Protein AF-A0A3D2EN02-F1 (afdb_monomer_lite)

Radius of gyration: 11.71 Å; chains: 1; bounding box: 26×25×31 Å

Sequence (65 aa):
ADAARLEPHPAHAHLEMTRDWMDHVQPGRGLITHMSEGLDYAQTLADTQDFVEPAYDGLVLEIGK

pLDDT: mean 95.27, std 4.25, range [66.88, 98.12]

Secondary structure (DSSP, 8-state):
-B--BSS--SSS-BHHHHHHHHHHH--SSEEEBS--TTS-HHHHHHTS-TTEEE--TT---PPP-

Structure (mmCIF, N/CA/C/O backbone):
data_AF-A0A3D2EN02-F1
#
_entry.id   AF-A0A3D2EN02-F1
#
loop_
_atom_site.group_PDB
_atom_site.id
_atom_site.type_symbol
_atom_site.label_atom_id
_atom_site.label_alt_id
_atom_site.label_comp_id
_atom_site.label_asym_id
_atom_site.label_entity_id
_atom_site.label_seq_id
_atom_site.pdbx_PDB_ins_code
_atom_site.Cartn_x
_atom_site.Cartn_y
_atom_site.Cartn_z
_atom_site.occupancy
_atom_site.B_iso_or_equiv
_atom_site.auth_seq_id
_atom_site.auth_comp_id
_atom_site.auth_asym_id
_atom_site.auth_atom_id
_atom_site.pdbx_PDB_model_num
ATOM 1 N N . ALA A 1 1 ? 0.305 -3.449 3.611 1.00 87.62 1 ALA A N 1
ATOM 2 C CA . ALA A 1 1 ? 1.176 -4.511 3.088 1.00 87.62 1 ALA A CA 1
ATOM 3 C C . ALA A 1 1 ? 2.358 -3.875 2.371 1.00 87.62 1 ALA A C 1
ATOM 5 O O . ALA A 1 1 ? 2.231 -2.751 1.903 1.00 87.62 1 ALA A O 1
ATOM 6 N N . ASP A 1 2 ? 3.498 -4.554 2.360 1.00 93.12 2 ASP A N 1
ATOM 7 C CA . ASP A 1 2 ? 4.687 -4.151 1.599 1.00 93.12 2 ASP A CA 1
ATOM 8 C C . ASP A 1 2 ? 4.407 -4.295 0.097 1.00 93.12 2 ASP A C 1
ATOM 10 O O . ASP A 1 2 ? 3.833 -5.308 -0.281 1.00 93.12 2 ASP A O 1
ATOM 14 N N . ALA A 1 3 ? 4.798 -3.322 -0.726 1.00 93.31 3 ALA A N 1
ATOM 15 C CA . ALA A 1 3 ? 4.993 -3.510 -2.161 1.00 93.31 3 ALA A CA 1
ATOM 16 C C . ALA A 1 3 ? 6.188 -2.664 -2.614 1.00 93.31 3 ALA A C 1
ATOM 18 O O . ALA A 1 3 ? 6.065 -1.460 -2.820 1.00 93.31 3 ALA A O 1
ATOM 19 N N . ALA A 1 4 ? 7.348 -3.290 -2.800 1.00 92.38 4 ALA A N 1
ATOM 20 C CA . ALA A 1 4 ? 8.565 -2.559 -3.138 1.00 92.38 4 ALA A CA 1
ATOM 21 C C . ALA A 1 4 ? 8.611 -2.116 -4.601 1.00 92.38 4 ALA A C 1
ATOM 23 O O . ALA A 1 4 ? 9.201 -1.086 -4.912 1.00 92.38 4 ALA A O 1
ATOM 24 N N . ARG A 1 5 ? 8.035 -2.887 -5.526 1.00 93.69 5 ARG A N 1
ATOM 25 C CA . ARG A 1 5 ? 8.081 -2.607 -6.969 1.00 93.69 5 ARG A CA 1
ATOM 26 C C . ARG A 1 5 ? 7.025 -3.414 -7.728 1.00 93.69 5 ARG A C 1
ATOM 28 O O . ARG A 1 5 ? 6.346 -4.252 -7.138 1.00 93.69 5 ARG A O 1
ATOM 35 N N . LEU A 1 6 ? 6.927 -3.192 -9.038 1.00 93.62 6 LEU A N 1
ATOM 36 C CA . LEU A 1 6 ? 6.070 -3.983 -9.930 1.00 93.62 6 LEU A CA 1
ATOM 37 C C . LEU A 1 6 ? 6.584 -5.426 -10.100 1.00 93.62 6 LEU A C 1
ATOM 39 O O . LEU A 1 6 ? 5.816 -6.370 -9.972 1.00 93.62 6 LEU A O 1
ATOM 43 N N . GLU A 1 7 ? 7.891 -5.598 -10.312 1.00 94.94 7 GLU A N 1
ATOM 44 C CA . GLU A 1 7 ? 8.521 -6.898 -10.599 1.00 94.94 7 GLU A CA 1
ATOM 45 C C . GLU A 1 7 ? 8.857 -7.729 -9.337 1.00 94.94 7 GLU A C 1
ATOM 47 O O . GLU A 1 7 ? 9.267 -7.170 -8.316 1.00 94.94 7 GLU A O 1
ATOM 52 N N . PRO A 1 8 ? 8.837 -9.073 -9.377 1.00 96.25 8 PRO A N 1
ATOM 53 C CA . PRO A 1 8 ? 9.163 -9.914 -8.218 1.00 96.25 8 PRO A CA 1
ATOM 54 C C . PRO A 1 8 ? 10.529 -9.605 -7.590 1.00 96.25 8 PRO A C 1
ATOM 56 O O . PRO A 1 8 ? 11.529 -9.564 -8.302 1.00 96.25 8 PRO A O 1
ATOM 59 N N . HI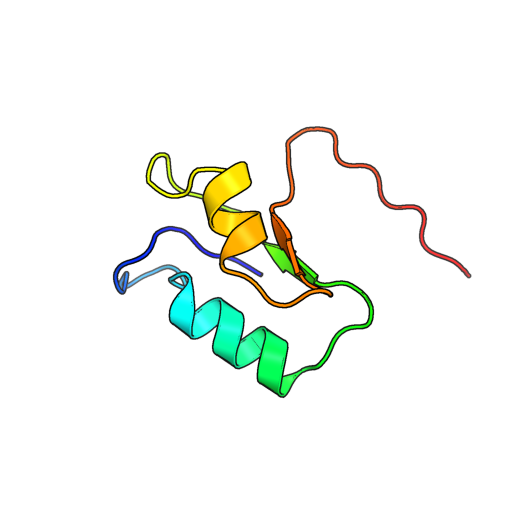S A 1 9 ? 10.610 -9.415 -6.266 1.00 92.12 9 HIS A N 1
ATOM 60 C CA . HIS A 1 9 ? 11.856 -9.163 -5.520 1.00 92.12 9 HIS A CA 1
ATOM 61 C C . HIS A 1 9 ? 12.133 -10.289 -4.506 1.00 92.12 9 HIS A C 1
ATOM 63 O O . HIS A 1 9 ? 11.201 -10.752 -3.855 1.00 92.12 9 HIS A O 1
ATOM 69 N N . PRO A 1 10 ? 13.392 -10.732 -4.310 1.00 93.69 10 PRO A N 1
ATOM 70 C CA . PRO A 1 10 ? 13.698 -11.856 -3.416 1.00 93.69 10 PRO A CA 1
ATOM 71 C C . PRO A 1 10 ? 13.397 -11.594 -1.935 1.00 93.69 10 PRO A C 1
ATOM 73 O O . PRO A 1 10 ? 13.222 -12.543 -1.179 1.00 93.69 10 PRO A O 1
ATOM 76 N N . ALA A 1 11 ? 13.373 -10.329 -1.510 1.00 94.44 11 ALA A N 1
ATOM 77 C CA . ALA A 1 11 ? 13.226 -9.960 -0.098 1.00 94.44 11 ALA A CA 1
ATOM 78 C C . ALA A 1 11 ? 11.935 -9.199 0.236 1.00 94.44 11 ALA A C 1
ATOM 80 O O . ALA A 1 11 ? 11.632 -9.026 1.410 1.00 94.44 11 ALA A O 1
ATOM 81 N N . HIS A 1 12 ? 11.201 -8.729 -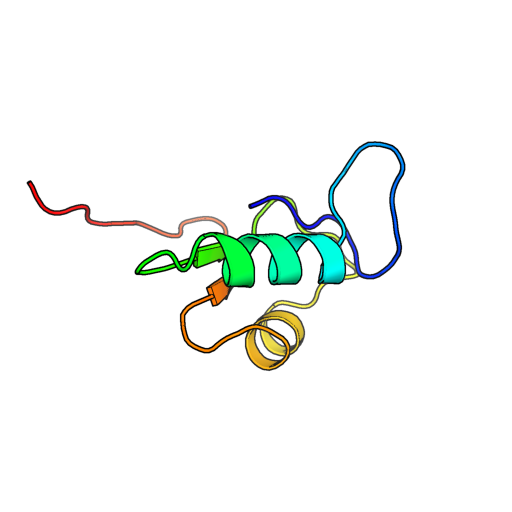0.773 1.00 96.56 12 HIS A N 1
ATOM 82 C CA . HIS A 1 12 ? 10.040 -7.860 -0.582 1.00 96.56 12 HIS A CA 1
ATOM 83 C C . HIS A 1 12 ? 8.907 -8.302 -1.492 1.00 96.56 12 HIS A C 1
ATOM 85 O O . HIS A 1 12 ? 9.150 -8.802 -2.595 1.00 96.56 12 HIS A O 1
ATOM 91 N N . ALA A 1 13 ? 7.675 -8.092 -1.043 1.00 96.56 13 ALA A N 1
ATOM 92 C CA . ALA A 1 13 ? 6.525 -8.294 -1.904 1.00 96.56 13 ALA A CA 1
ATOM 93 C C . ALA A 1 13 ? 6.562 -7.294 -3.073 1.00 96.56 13 ALA A C 1
ATOM 95 O O . ALA A 1 13 ? 7.034 -6.163 -2.952 1.00 96.56 13 ALA A O 1
ATOM 96 N N . HIS A 1 14 ? 6.083 -7.746 -4.227 1.00 96.62 14 HIS A N 1
ATOM 97 C CA . HIS A 1 14 ? 5.827 -6.900 -5.388 1.00 96.62 14 HIS A CA 1
ATOM 98 C C . HIS A 1 14 ? 4.324 -6.607 -5.472 1.00 96.62 14 HIS A C 1
ATOM 100 O O . HIS A 1 14 ? 3.531 -7.216 -4.744 1.00 96.62 14 HIS A O 1
ATOM 106 N N . LEU A 1 15 ? 3.922 -5.660 -6.321 1.00 95.88 15 LEU A N 1
ATOM 107 C CA . LEU A 1 15 ? 2.548 -5.152 -6.334 1.00 95.88 15 LEU A CA 1
ATOM 108 C C . LEU A 1 15 ? 1.502 -6.250 -6.591 1.00 95.88 15 LEU A C 1
ATOM 110 O O . LEU A 1 15 ? 0.496 -6.290 -5.889 1.00 95.88 15 LEU A O 1
ATOM 114 N N . GLU A 1 16 ? 1.748 -7.163 -7.532 1.00 96.50 16 GLU A N 1
ATOM 115 C CA . GLU A 1 16 ? 0.813 -8.255 -7.851 1.00 96.50 16 GLU A CA 1
ATOM 116 C C . GLU A 1 16 ? 0.604 -9.196 -6.656 1.00 96.50 16 GLU A C 1
ATOM 118 O O . GLU A 1 16 ? -0.517 -9.330 -6.175 1.00 96.50 16 GLU A O 1
ATOM 123 N N . MET A 1 17 ? 1.680 -9.723 -6.062 1.00 97.12 17 MET A N 1
ATOM 124 C CA . MET A 1 17 ? 1.580 -10.527 -4.834 1.00 97.12 17 MET A CA 1
ATOM 125 C C . MET A 1 17 ? 0.862 -9.786 -3.698 1.00 97.12 17 MET A C 1
ATOM 127 O O . MET A 1 17 ? 0.134 -10.388 -2.910 1.00 97.12 17 MET A O 1
ATOM 131 N N . THR A 1 18 ? 1.072 -8.475 -3.587 1.00 96.81 18 THR A N 1
ATOM 132 C CA . THR A 1 18 ? 0.405 -7.649 -2.575 1.00 96.81 18 THR A CA 1
ATOM 133 C C . THR A 1 18 ? -1.098 -7.591 -2.810 1.00 96.81 18 THR A C 1
ATOM 135 O O . THR A 1 18 ? -1.872 -7.756 -1.867 1.00 96.81 18 THR A O 1
ATOM 138 N N . ARG A 1 19 ? -1.509 -7.389 -4.065 1.00 96.12 19 ARG A N 1
ATOM 139 C CA . ARG A 1 19 ? -2.910 -7.379 -4.491 1.00 96.12 19 ARG A CA 1
ATOM 140 C C . ARG A 1 19 ? -3.575 -8.730 -4.255 1.00 96.12 19 ARG A C 1
ATOM 142 O O . ARG A 1 19 ? -4.664 -8.742 -3.695 1.00 96.12 19 ARG A O 1
ATOM 149 N N . ASP A 1 20 ? -2.898 -9.835 -4.555 1.00 96.50 20 ASP A N 1
ATOM 150 C CA . ASP A 1 20 ? -3.415 -11.184 -4.297 1.00 96.50 20 ASP A CA 1
ATOM 151 C C . ASP A 1 20 ? -3.707 -11.410 -2.808 1.00 96.50 20 ASP A C 1
ATOM 153 O O . ASP A 1 20 ? -4.738 -11.970 -2.431 1.00 96.50 20 ASP A O 1
ATOM 157 N N . TRP A 1 21 ? -2.819 -10.934 -1.930 1.00 96.56 21 TRP A N 1
ATOM 158 C CA . TRP A 1 21 ? -3.039 -11.012 -0.487 1.00 96.56 21 TRP A CA 1
ATOM 159 C C . TRP A 1 21 ? -4.176 -10.109 -0.009 1.00 96.56 21 TRP A C 1
ATOM 161 O O . TRP A 1 21 ? -4.948 -10.525 0.857 1.00 96.56 21 TRP A O 1
ATOM 171 N N . MET A 1 22 ? -4.303 -8.897 -0.555 1.00 96.56 22 MET A N 1
ATOM 172 C CA . MET A 1 22 ? -5.439 -8.016 -0.261 1.00 96.56 22 MET A CA 1
ATOM 173 C C . MET A 1 22 ? -6.755 -8.657 -0.706 1.00 96.56 22 MET A C 1
ATOM 175 O O . MET A 1 22 ? -7.729 -8.625 0.047 1.00 96.56 22 MET A O 1
ATOM 179 N N . ASP A 1 23 ? -6.755 -9.315 -1.866 1.00 95.31 23 ASP A N 1
ATOM 180 C CA . ASP A 1 23 ? -7.913 -10.032 -2.384 1.00 95.31 23 ASP A CA 1
ATOM 181 C C . ASP A 1 23 ? -8.262 -11.260 -1.538 1.00 95.31 23 ASP A C 1
ATOM 183 O O . ASP A 1 23 ? -9.437 -11.538 -1.311 1.00 95.31 23 ASP A O 1
ATOM 187 N N . HIS A 1 24 ? -7.267 -11.959 -0.995 1.00 96.88 24 HIS A N 1
ATOM 188 C CA . HIS A 1 24 ? -7.500 -13.082 -0.091 1.00 96.88 24 HIS A CA 1
ATOM 189 C C . HIS A 1 24 ? -8.051 -12.650 1.278 1.00 96.88 24 HIS A C 1
ATOM 191 O O . HIS A 1 24 ? -8.961 -13.287 1.808 1.00 96.88 24 HIS A O 1
ATOM 197 N N . VAL A 1 25 ? -7.490 -11.589 1.868 1.00 97.12 25 VAL A N 1
ATOM 198 C CA . VAL A 1 25 ? -7.818 -11.155 3.238 1.00 97.12 25 VAL A CA 1
ATOM 199 C C . VAL A 1 25 ? -9.077 -10.288 3.289 1.00 97.12 25 VAL A C 1
ATOM 201 O O . VAL A 1 25 ? -9.781 -10.326 4.296 1.00 97.12 25 VAL A O 1
ATOM 204 N N . GLN A 1 26 ? -9.369 -9.523 2.232 1.00 95.19 26 GLN A N 1
ATOM 205 C CA . GLN A 1 26 ? -10.506 -8.594 2.155 1.00 95.19 26 GLN A CA 1
ATOM 206 C C . GLN A 1 26 ? -10.598 -7.639 3.371 1.00 95.19 26 GLN A C 1
ATOM 208 O O . GLN A 1 26 ? -11.610 -7.627 4.081 1.00 95.19 26 GLN A O 1
ATOM 213 N N . PRO A 1 27 ? -9.550 -6.845 3.679 1.00 95.25 27 PRO A N 1
ATOM 214 C CA . PRO A 1 27 ? -9.620 -5.867 4.761 1.00 95.25 27 PRO A CA 1
ATOM 215 C C . PRO A 1 27 ? -10.649 -4.768 4.457 1.00 95.25 27 PRO A C 1
ATOM 217 O O . PRO A 1 27 ? -10.856 -4.397 3.308 1.00 95.25 27 PRO A O 1
ATOM 220 N N . GLY A 1 28 ? -11.224 -4.160 5.501 1.00 95.00 28 GLY A N 1
ATOM 221 C CA . GLY A 1 28 ? -12.122 -3.007 5.327 1.00 95.00 28 GLY A CA 1
ATOM 222 C C . GLY A 1 28 ? -11.437 -1.770 4.723 1.00 95.00 28 GLY A C 1
ATOM 223 O O . GLY A 1 28 ? -12.095 -0.966 4.072 1.00 95.00 28 GLY A O 1
ATOM 224 N N . ARG A 1 29 ? -10.120 -1.624 4.931 1.00 95.38 29 ARG A N 1
ATOM 225 C CA . ARG A 1 29 ? -9.242 -0.647 4.265 1.00 95.38 29 ARG A CA 1
ATOM 226 C C . ARG A 1 29 ? -7.822 -1.213 4.205 1.00 95.38 29 ARG A C 1
ATOM 228 O O . ARG A 1 29 ? -7.245 -1.546 5.241 1.00 95.38 29 ARG A O 1
ATOM 235 N N . GLY A 1 30 ? -7.273 -1.347 3.005 1.00 96.75 30 GLY A N 1
ATOM 236 C CA . GLY A 1 30 ? -5.914 -1.799 2.733 1.00 96.75 30 GLY A CA 1
ATOM 237 C C . GLY A 1 30 ? -4.983 -0.622 2.462 1.00 96.75 30 GLY A C 1
ATOM 238 O O . GLY A 1 30 ? -5.327 0.296 1.729 1.00 96.75 30 GLY A O 1
ATOM 239 N N . LEU A 1 31 ? -3.786 -0.658 3.043 1.00 97.75 31 LEU A N 1
ATOM 240 C CA . LEU A 1 31 ? -2.753 0.355 2.819 1.00 97.75 31 LEU A CA 1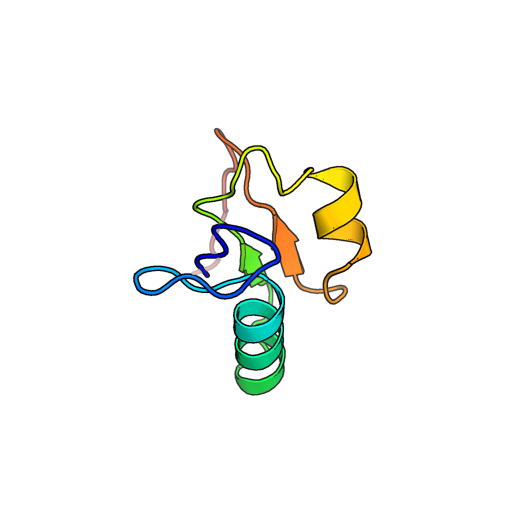
ATOM 241 C C . LEU A 1 31 ? -1.480 -0.303 2.301 1.00 97.75 31 LEU A C 1
ATOM 243 O O . LEU A 1 31 ? -0.992 -1.249 2.928 1.00 97.75 31 LEU A O 1
ATOM 247 N N . ILE A 1 32 ? -0.936 0.186 1.190 1.00 97.75 32 ILE A N 1
ATOM 248 C CA . ILE A 1 32 ? 0.353 -0.257 0.637 1.00 97.75 32 ILE A CA 1
ATOM 249 C C . ILE A 1 32 ? 1.475 0.645 1.164 1.00 97.75 32 ILE A C 1
ATOM 251 O O . ILE A 1 32 ? 1.320 1.856 1.224 1.00 97.75 32 ILE A O 1
ATOM 255 N N . THR A 1 33 ? 2.605 0.078 1.576 1.00 97.56 33 THR A N 1
ATOM 256 C CA . THR A 1 33 ? 3.767 0.829 2.081 1.00 97.56 33 THR A CA 1
ATOM 257 C C . THR A 1 33 ? 5.075 0.243 1.551 1.00 97.56 33 THR A C 1
ATOM 259 O O . THR A 1 33 ? 5.052 -0.732 0.803 1.00 97.56 33 THR A O 1
ATOM 262 N N . HIS A 1 34 ? 6.208 0.831 1.955 1.00 97.06 34 HIS A N 1
ATOM 263 C CA . HIS A 1 34 ? 7.554 0.432 1.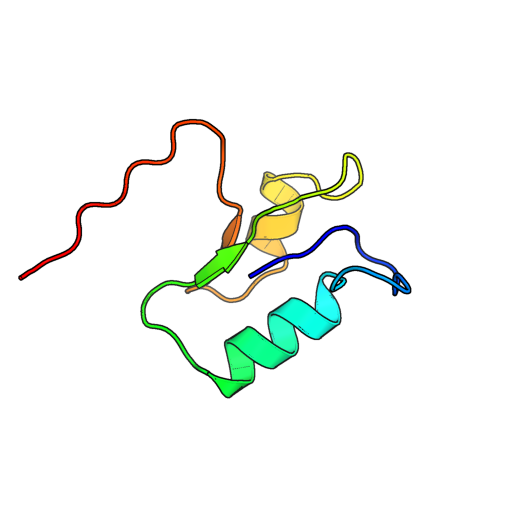539 1.00 97.06 34 HIS A CA 1
ATOM 264 C C . HIS A 1 34 ? 7.723 0.491 0.007 1.00 97.06 34 HIS A C 1
ATOM 266 O O . HIS A 1 34 ? 8.278 -0.405 -0.622 1.00 97.06 34 HIS A O 1
ATOM 272 N N . MET A 1 35 ? 7.208 1.564 -0.599 1.00 97.12 35 MET A N 1
ATOM 273 C CA . MET A 1 35 ? 7.144 1.715 -2.049 1.00 97.12 35 MET A CA 1
ATOM 274 C C . MET A 1 35 ? 8.441 2.248 -2.661 1.00 97.12 35 MET A C 1
ATOM 276 O O . MET A 1 35 ? 9.033 3.216 -2.189 1.00 97.12 35 MET A O 1
ATOM 280 N N . SER A 1 36 ? 8.809 1.597 -3.761 1.00 95.19 36 SER A N 1
ATOM 281 C CA . SER A 1 36 ? 9.749 2.013 -4.800 1.00 95.19 36 SER A CA 1
ATOM 282 C C . SER A 1 36 ? 9.642 3.454 -5.287 1.00 95.19 36 SER A C 1
ATOM 284 O O . SER A 1 36 ? 8.525 3.948 -5.392 1.00 95.19 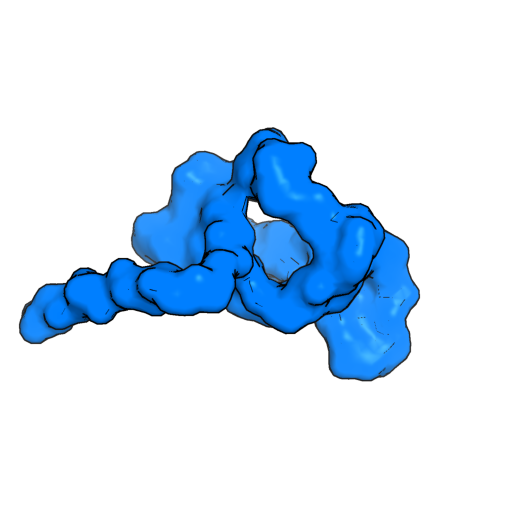36 SER A O 1
ATOM 286 N N . GLU A 1 37 ? 10.703 4.032 -5.853 1.00 94.31 37 GLU A N 1
ATOM 287 C CA . GLU A 1 37 ? 10.561 5.107 -6.843 1.00 94.31 37 GLU A CA 1
ATOM 288 C C . GLU A 1 37 ? 9.803 4.649 -8.104 1.00 94.31 37 GLU A C 1
ATOM 290 O O . GLU A 1 37 ? 9.244 5.466 -8.829 1.00 94.31 37 GLU A O 1
ATOM 295 N N . GLY A 1 38 ? 9.772 3.337 -8.368 1.00 93.62 38 GLY A N 1
ATOM 296 C CA . GLY A 1 38 ? 9.049 2.744 -9.495 1.00 93.62 38 GLY A CA 1
ATOM 297 C C . GLY A 1 38 ? 7.540 2.578 -9.284 1.00 93.62 38 GLY A C 1
ATOM 298 O O . GLY A 1 38 ? 6.861 2.138 -10.208 1.00 93.62 38 GLY A O 1
ATOM 299 N N . LEU A 1 39 ? 7.015 2.888 -8.095 1.00 96.50 39 LEU A N 1
ATOM 300 C CA . LEU A 1 39 ? 5.583 2.857 -7.793 1.00 96.50 39 LEU A CA 1
ATOM 301 C C . LEU A 1 39 ? 5.086 4.285 -7.579 1.00 96.50 39 LEU A C 1
ATOM 303 O O . LEU A 1 39 ? 5.076 4.802 -6.463 1.00 96.50 39 LEU A O 1
ATOM 307 N N . ASP A 1 40 ? 4.681 4.928 -8.674 1.00 97.06 40 ASP A N 1
ATOM 308 C CA . ASP A 1 40 ? 4.014 6.226 -8.601 1.00 97.06 40 ASP A CA 1
ATOM 309 C C . ASP A 1 40 ? 2.701 6.109 -7.817 1.00 97.06 40 ASP A C 1
ATOM 311 O O . ASP A 1 40 ? 1.944 5.151 -7.991 1.00 97.06 40 ASP A O 1
ATOM 315 N N . TYR A 1 41 ? 2.416 7.093 -6.966 1.00 97.62 41 TYR A N 1
ATOM 316 C CA . TYR A 1 41 ? 1.252 7.066 -6.084 1.00 97.62 41 TYR A CA 1
ATOM 317 C C . TYR A 1 41 ? -0.069 7.004 -6.860 1.00 97.62 41 TYR A C 1
ATOM 319 O O . TYR A 1 41 ? -0.921 6.167 -6.568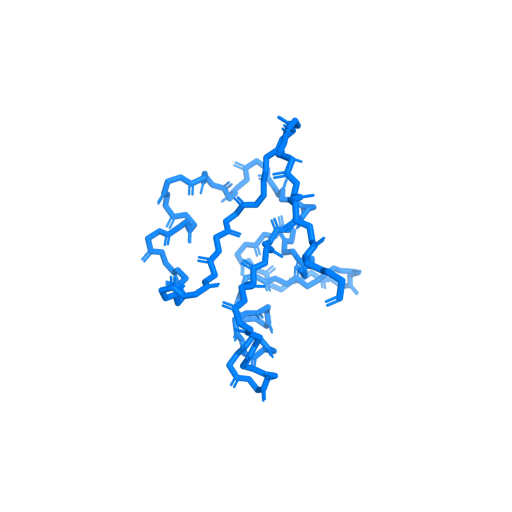 1.00 97.62 41 TYR A O 1
ATOM 327 N N . ALA A 1 42 ? -0.258 7.896 -7.837 1.00 98.00 42 ALA A N 1
ATOM 328 C CA . ALA A 1 42 ? -1.527 8.020 -8.547 1.00 98.00 42 ALA A CA 1
ATOM 329 C C . ALA A 1 42 ? -1.775 6.802 -9.439 1.00 98.00 42 ALA A C 1
ATOM 331 O O . ALA A 1 42 ? -2.895 6.294 -9.485 1.00 98.00 42 ALA A O 1
ATOM 332 N N . GLN A 1 43 ? -0.722 6.309 -10.092 1.00 97.94 43 GLN A N 1
ATOM 333 C CA . GLN A 1 43 ? -0.791 5.087 -10.883 1.00 97.94 43 GLN A CA 1
ATOM 334 C C . GLN A 1 43 ? -1.077 3.866 -10.002 1.00 97.94 43 GLN A C 1
ATOM 336 O O . GLN A 1 43 ? -1.991 3.104 -10.295 1.00 97.94 43 GLN A O 1
ATOM 341 N N . THR A 1 44 ? -0.363 3.713 -8.882 1.00 97.25 44 THR A N 1
ATOM 342 C CA . THR A 1 44 ? -0.563 2.578 -7.967 1.00 97.25 44 THR A CA 1
ATOM 343 C C . THR A 1 44 ? -1.978 2.578 -7.397 1.00 97.25 44 THR A C 1
ATOM 345 O O . THR A 1 44 ? -2.604 1.527 -7.369 1.00 97.25 44 THR A O 1
ATOM 348 N N . LEU A 1 45 ? -2.509 3.742 -7.006 1.00 97.62 45 LEU A N 1
ATOM 349 C CA . LEU A 1 45 ? -3.891 3.877 -6.539 1.00 97.62 45 LEU A CA 1
ATOM 350 C C . LEU A 1 45 ? -4.910 3.453 -7.608 1.00 97.62 45 LEU A C 1
ATOM 352 O O . LEU A 1 45 ? -5.896 2.799 -7.285 1.00 97.62 45 LEU A O 1
ATOM 356 N N . ALA A 1 46 ? -4.678 3.821 -8.870 1.00 97.44 46 ALA A N 1
ATOM 357 C CA . ALA A 1 46 ? -5.546 3.437 -9.982 1.00 97.44 46 ALA A CA 1
ATOM 358 C C . ALA A 1 46 ? -5.464 1.936 -10.320 1.00 97.44 46 ALA A C 1
ATOM 360 O O . ALA A 1 46 ? -6.427 1.373 -10.840 1.00 97.44 46 ALA A O 1
ATOM 361 N N . ASP A 1 47 ? -4.332 1.296 -10.019 1.00 95.25 47 ASP A N 1
ATOM 362 C CA . ASP A 1 47 ? -4.061 -0.108 -10.337 1.00 95.25 47 ASP A CA 1
ATOM 363 C C . ASP A 1 47 ? -4.420 -1.080 -9.196 1.00 95.25 47 ASP A C 1
ATOM 365 O O . ASP A 1 47 ? -4.255 -2.298 -9.340 1.00 95.25 47 ASP A O 1
ATOM 369 N N . THR A 1 48 ? -4.897 -0.572 -8.058 1.00 95.62 48 THR A N 1
ATOM 370 C CA . THR A 1 48 ? -5.301 -1.366 -6.889 1.00 95.62 48 THR A CA 1
ATOM 371 C C . THR A 1 48 ? -6.818 -1.454 -6.733 1.00 95.62 48 THR A C 1
ATOM 373 O O . THR A 1 48 ? -7.573 -0.749 -7.394 1.00 95.62 48 THR A O 1
ATOM 376 N N . GLN A 1 49 ? -7.286 -2.368 -5.879 1.00 95.56 49 GLN A N 1
ATOM 377 C CA . GLN A 1 49 ? -8.713 -2.512 -5.582 1.00 95.56 49 GLN A CA 1
ATOM 378 C C . GLN A 1 49 ? -9.272 -1.264 -4.875 1.00 95.56 49 GLN A C 1
ATOM 380 O O . GLN A 1 49 ? -8.542 -0.606 -4.145 1.00 95.56 49 GLN A O 1
ATOM 385 N N . ASP A 1 50 ? -10.580 -0.998 -4.991 1.00 96.31 50 ASP A N 1
ATOM 386 C CA . ASP A 1 50 ? -11.240 0.199 -4.424 1.00 96.31 50 ASP A CA 1
ATOM 387 C C . ASP A 1 50 ? -11.029 0.399 -2.910 1.00 96.31 50 ASP A C 1
ATOM 389 O O . ASP A 1 50 ? -11.088 1.519 -2.406 1.00 96.31 50 ASP A O 1
ATOM 393 N N . PHE A 1 51 ? -10.814 -0.686 -2.161 1.00 95.94 51 PHE A N 1
ATOM 394 C CA . PHE A 1 51 ? -10.563 -0.643 -0.717 1.00 95.94 51 PHE A CA 1
ATOM 395 C C . PHE A 1 51 ? -9.072 -0.537 -0.368 1.00 95.94 51 PHE A C 1
ATOM 397 O O . PHE A 1 51 ? -8.731 -0.556 0.814 1.00 95.94 51 PHE A O 1
ATOM 404 N N . VAL A 1 52 ? -8.184 -0.463 -1.360 1.00 97.44 52 VAL A N 1
ATOM 405 C CA . VAL A 1 52 ? -6.729 -0.419 -1.208 1.00 97.44 52 VAL A CA 1
ATOM 406 C C . VAL A 1 52 ? -6.197 0.906 -1.739 1.00 97.44 52 VAL A C 1
ATOM 408 O O . VAL A 1 52 ? -6.517 1.318 -2.847 1.00 97.44 52 VAL A O 1
ATOM 411 N N . GLU A 1 53 ? -5.327 1.551 -0.970 1.00 97.31 53 GLU A N 1
ATOM 412 C CA . GLU A 1 53 ? -4.631 2.761 -1.406 1.00 97.31 53 GLU A CA 1
ATOM 413 C C . GLU A 1 53 ? -3.154 2.745 -0.982 1.00 97.31 53 GLU A C 1
ATOM 415 O O . GLU A 1 53 ? -2.783 2.088 0.002 1.00 97.31 53 GLU A O 1
ATOM 420 N N . PRO A 1 54 ? -2.273 3.464 -1.692 1.00 98.12 54 PRO A N 1
ATOM 421 C CA . PRO A 1 54 ? -0.914 3.680 -1.230 1.00 98.12 54 PRO A CA 1
ATOM 422 C C . PRO A 1 54 ? -0.905 4.570 0.017 1.00 98.12 54 PRO A C 1
ATOM 424 O O . PRO A 1 54 ? -1.554 5.612 0.071 1.00 98.12 54 PRO A O 1
ATOM 427 N N . ALA A 1 55 ? -0.145 4.179 1.034 1.00 98.06 55 ALA A N 1
ATOM 428 C CA . ALA A 1 55 ? 0.156 5.044 2.161 1.00 98.06 55 ALA A CA 1
ATOM 429 C C . ALA A 1 55 ? 1.190 6.102 1.760 1.00 98.06 55 ALA A C 1
ATOM 431 O O . ALA A 1 55 ? 1.995 5.908 0.849 1.00 98.06 55 ALA A O 1
ATOM 432 N N . TYR A 1 56 ? 1.192 7.210 2.490 1.00 97.94 56 TYR A N 1
ATOM 433 C CA . TYR A 1 56 ? 2.125 8.311 2.299 1.00 97.94 56 TYR A CA 1
ATOM 434 C C . TYR A 1 56 ? 2.637 8.817 3.645 1.00 97.94 56 TYR A C 1
ATOM 436 O O . TYR A 1 56 ? 2.004 8.628 4.689 1.00 97.94 56 TYR A O 1
ATOM 444 N N . ASP A 1 57 ? 3.787 9.480 3.617 1.00 98.12 57 ASP A N 1
ATOM 445 C CA . ASP A 1 57 ? 4.380 10.064 4.813 1.00 98.12 57 ASP A CA 1
ATOM 446 C C . ASP A 1 57 ? 3.439 11.111 5.418 1.00 98.12 57 ASP A C 1
ATOM 448 O O . ASP A 1 57 ? 3.012 12.059 4.759 1.00 98.12 57 ASP A O 1
ATOM 452 N N . GLY A 1 58 ? 3.099 10.929 6.694 1.00 98.12 58 GLY A N 1
ATOM 453 C CA . GLY A 1 58 ? 2.128 11.774 7.391 1.00 98.12 58 GLY A CA 1
ATOM 454 C C . GLY A 1 58 ? 0.671 11.318 7.263 1.00 98.12 58 GLY A C 1
ATOM 455 O O . GLY A 1 58 ? -0.209 12.011 7.771 1.00 98.12 58 GLY A O 1
ATOM 456 N N . LEU A 1 59 ? 0.392 10.163 6.646 1.00 97.19 59 LEU A N 1
ATOM 457 C CA . LEU A 1 59 ? -0.931 9.540 6.714 1.00 97.19 59 LEU A CA 1
ATOM 458 C C . LEU A 1 59 ? -1.302 9.244 8.178 1.00 97.19 59 LEU A C 1
ATOM 460 O O . LEU A 1 59 ? -0.612 8.500 8.874 1.00 97.19 59 LEU A O 1
ATOM 464 N N . VAL A 1 60 ? -2.421 9.812 8.633 1.00 96.56 60 VAL A N 1
ATOM 465 C CA . VAL A 1 60 ? -2.987 9.589 9.970 1.00 96.56 60 VAL A CA 1
ATOM 466 C C . VAL A 1 60 ? -4.204 8.679 9.855 1.00 96.56 60 VAL A C 1
ATOM 468 O O . VAL A 1 60 ? -5.074 8.892 9.011 1.00 96.56 60 VAL A O 1
ATOM 471 N N . LEU A 1 61 ? -4.274 7.671 10.725 1.00 94.06 61 LEU A N 1
ATOM 472 C CA . LEU A 1 61 ? -5.415 6.769 10.831 1.00 94.06 61 LEU A CA 1
ATOM 473 C C . LEU A 1 61 ? -6.100 6.964 12.177 1.00 94.06 61 LEU A C 1
ATOM 475 O O . LEU A 1 61 ? -5.481 6.809 13.229 1.00 94.06 61 LEU A O 1
ATOM 479 N N . GLU A 1 62 ? -7.394 7.247 12.134 1.00 94.31 62 GLU A N 1
ATOM 480 C CA . GLU A 1 62 ? -8.255 7.176 13.307 1.00 94.31 62 GLU A CA 1
ATOM 481 C C . GLU A 1 62 ? -8.896 5.792 13.349 1.00 94.31 62 GLU A C 1
ATOM 483 O O . GLU A 1 62 ? -9.636 5.405 12.443 1.00 94.31 62 GLU A O 1
ATOM 488 N N . ILE A 1 63 ? -8.579 5.024 14.389 1.00 91.00 63 ILE A N 1
ATOM 489 C CA . ILE A 1 63 ? -9.136 3.687 14.589 1.00 91.00 63 ILE A CA 1
ATOM 490 C C . ILE A 1 63 ? -10.239 3.791 15.642 1.00 91.00 63 ILE A C 1
ATOM 492 O O . ILE A 1 63 ? -10.019 4.326 16.731 1.00 91.00 63 ILE A O 1
ATOM 496 N N . GLY A 1 64 ? -11.433 3.300 15.302 1.00 85.12 64 GLY A N 1
ATOM 497 C CA . GLY A 1 64 ? -12.538 3.181 16.253 1.00 85.12 64 GLY A CA 1
ATOM 498 C C . GLY A 1 64 ? -12.182 2.258 17.425 1.00 85.12 64 GLY A C 1
ATOM 499 O O . GLY A 1 64 ? -11.286 1.423 17.312 1.00 85.12 64 GLY A O 1
ATOM 500 N N . LYS A 1 65 ? -12.871 2.425 18.559 1.00 66.88 65 LYS A N 1
ATOM 501 C CA . LYS A 1 65 ? -12.770 1.491 19.692 1.00 66.88 65 LYS A CA 1
ATOM 502 C C . LYS A 1 65 ? -13.441 0.158 19.395 1.00 66.88 65 LYS A C 1
ATOM 504 O O . LYS A 1 65 ? -14.518 0.188 18.760 1.00 66.88 65 LYS A O 1
#

Foldseek 3Di:
DEAAEQDDDPPTHHLVNVQVVCVVVVDQAAEYDNYYPRDDQVVSQVVHDPRYHYDDPPDDDDDDD